Protein AF-A0A2P2M0A6-F1 (afdb_monomer_lite)

Sequence (157 aa):
MSNGSDSFNVTDLSGALNDEARAGLVNSLKNKLQNLTEEHADVLENLSSVVRKRVEVLREIQSQHDEVEAKFFEERAALQAKYQKLYQPLYNKRYEIVNGVIDVDAAKNDAEMELEGGKADEEKGVPDFWLTALKNNEVLAEEVDYSKCDILFYHMT

Secondary structure (DSSP, 8-state):
---------TTGGGTTS-HHHHHHHHHHHHHHHHHHHHHHHHHHHTS-HHHHHHHHHHHHHHHHHHHHHHHHHHHHHHHHHHHHHHHHHHHHHHHHHHTTSS-GGG-TTS--------------S-TTHHHHHHHTSTTTTTT--HHHHHHHHHHH-

InterPro domains:
  IPR002164 Nucleosome assembly protein [PF00956] (53-151)
  IPR002164 Nucleosome assembly protein [PTHR11875] (32-150)
  IPR037231 NAP-like superfamily [SSF143113] (29-152)

Foldseek 3Di:
DDPPPPVVPLVVVVVVDDPVVNVVVVVVVVVVVVVVVVVVVVVLVPDDPVVNVVVVVVVVVVVVVVVVVVVVVVVVVVVVVVVLVVCVVVLVVLVCQQQQVDDVVVVPPPDDDDDDDDDDDPPRHRPCPQVVVQCPDPVRVVPDDPVCSVVVSVVSD

Radius of gyration: 26.77 Å; chains: 1; bounding box: 56×48×69 Å

Structure (mmCIF, N/CA/C/O backbone):
data_AF-A0A2P2M0A6-F1
#
_entry.id   AF-A0A2P2M0A6-F1
#
loop_
_atom_site.group_PDB
_atom_site.id
_atom_site.type_symbol
_atom_site.label_atom_id
_atom_site.label_alt_id
_atom_site.label_comp_id
_atom_site.label_asym_id
_atom_site.label_entity_id
_atom_site.label_seq_id
_atom_site.pdbx_PDB_ins_code
_atom_site.Cartn_x
_atom_site.Cartn_y
_atom_site.Cartn_z
_atom_site.occupancy
_atom_site.B_iso_or_equiv
_atom_site.auth_seq_id
_atom_site.auth_comp_id
_atom_site.auth_asym_id
_atom_site.auth_atom_id
_atom_site.pdbx_PDB_model_num
ATOM 1 N N . MET A 1 1 ? 5.201 5.954 7.697 1.00 33.78 1 MET A N 1
ATOM 2 C CA . MET A 1 1 ? 4.401 5.065 8.563 1.00 33.78 1 MET A CA 1
ATOM 3 C C . MET A 1 1 ? 4.008 3.868 7.719 1.00 33.78 1 MET A C 1
ATOM 5 O O . MET A 1 1 ? 3.166 4.009 6.842 1.00 33.78 1 MET A O 1
ATOM 9 N N . SER A 1 2 ? 4.731 2.759 7.878 1.00 38.97 2 SER A N 1
ATOM 10 C CA . SER A 1 2 ? 4.485 1.511 7.154 1.00 38.97 2 SER A CA 1
ATOM 11 C C . SER A 1 2 ? 3.187 0.885 7.644 1.00 38.97 2 SER A C 1
ATOM 13 O O . SER A 1 2 ? 3.134 0.439 8.782 1.00 38.97 2 SER A O 1
ATOM 15 N N . ASN A 1 3 ? 2.173 0.822 6.785 1.00 40.28 3 ASN A N 1
ATOM 16 C CA . ASN A 1 3 ? 1.108 -0.166 6.922 1.00 40.28 3 ASN A CA 1
ATOM 17 C C . ASN A 1 3 ? 1.347 -1.224 5.850 1.00 40.28 3 ASN A C 1
ATOM 19 O O . ASN A 1 3 ? 0.779 -1.167 4.761 1.00 40.28 3 ASN A O 1
ATOM 23 N N . GLY A 1 4 ? 2.247 -2.157 6.162 1.00 39.81 4 GLY A N 1
ATOM 24 C CA . GLY A 1 4 ? 2.250 -3.461 5.522 1.00 39.81 4 GLY A CA 1
ATOM 25 C C . GLY A 1 4 ? 1.031 -4.202 6.044 1.00 39.81 4 GLY A C 1
ATOM 26 O O . GLY A 1 4 ? 1.004 -4.629 7.195 1.00 39.81 4 GLY A O 1
ATOM 27 N N . SER A 1 5 ? -0.008 -4.305 5.224 1.00 49.88 5 SER A N 1
ATOM 28 C CA . SER A 1 5 ? -1.037 -5.314 5.422 1.00 49.88 5 SER A CA 1
ATOM 29 C C . SER A 1 5 ? -0.429 -6.672 5.068 1.00 49.88 5 SER A C 1
ATOM 31 O O . SER A 1 5 ? -0.749 -7.250 4.029 1.00 49.88 5 SER A O 1
ATOM 33 N N . ASP A 1 6 ? 0.472 -7.160 5.918 1.00 42.66 6 ASP A N 1
ATOM 34 C CA . ASP A 1 6 ? 0.848 -8.565 5.932 1.00 42.66 6 ASP A CA 1
ATOM 35 C C . ASP A 1 6 ? -0.374 -9.315 6.453 1.00 42.66 6 ASP A C 1
ATOM 37 O O . ASP A 1 6 ? -0.599 -9.478 7.654 1.00 42.66 6 ASP A O 1
ATOM 41 N N . SER A 1 7 ? -1.239 -9.702 5.518 1.00 45.38 7 SER A N 1
ATOM 42 C CA . SER A 1 7 ? -2.262 -10.701 5.770 1.00 45.38 7 SER A CA 1
ATOM 43 C C . SER A 1 7 ? -1.527 -11.964 6.206 1.00 45.38 7 SER A C 1
ATOM 45 O O . SER A 1 7 ? -0.922 -12.655 5.388 1.00 45.38 7 SER A O 1
ATOM 47 N N . PHE A 1 8 ? -1.505 -12.219 7.514 1.00 47.94 8 PHE A N 1
ATOM 48 C CA . PHE A 1 8 ? -0.876 -13.397 8.098 1.00 47.94 8 PHE A CA 1
ATOM 49 C C . PHE A 1 8 ? -1.681 -14.630 7.673 1.00 47.94 8 PHE A C 1
ATOM 51 O O . PHE A 1 8 ? -2.609 -15.066 8.357 1.00 47.94 8 PHE A O 1
ATOM 58 N N . ASN A 1 9 ? -1.379 -15.155 6.488 1.00 53.03 9 ASN A N 1
ATOM 59 C CA . ASN A 1 9 ? -2.081 -16.293 5.934 1.00 53.03 9 ASN A CA 1
ATOM 60 C C . ASN A 1 9 ? -1.496 -17.584 6.515 1.00 53.03 9 ASN A C 1
ATOM 62 O O . ASN A 1 9 ? -0.437 -18.064 6.112 1.00 53.03 9 ASN A O 1
ATOM 66 N N . VAL A 1 10 ? -2.212 -18.163 7.480 1.00 55.66 10 VAL A N 1
ATOM 67 C CA . VAL A 1 10 ? -1.832 -19.400 8.182 1.00 55.66 10 VAL A CA 1
ATOM 68 C C . VAL A 1 10 ? -1.641 -20.583 7.214 1.00 55.66 10 VAL A C 1
ATOM 70 O O . VAL A 1 10 ? -0.979 -21.561 7.566 1.00 55.66 10 VAL A O 1
ATOM 73 N N . THR A 1 11 ? -2.162 -20.508 5.981 1.00 58.06 11 THR A N 1
ATOM 74 C CA . THR A 1 11 ? -1.967 -21.560 4.975 1.00 58.06 11 THR A CA 1
ATOM 75 C C . THR A 1 11 ? -0.530 -21.657 4.460 1.00 58.06 11 THR A C 1
ATOM 77 O O . THR A 1 11 ? -0.122 -22.759 4.105 1.00 58.06 11 THR A O 1
ATOM 80 N N . ASP A 1 12 ? 0.274 -20.590 4.482 1.00 59.41 12 ASP A N 1
ATOM 81 C CA . ASP A 1 12 ? 1.680 -20.650 4.026 1.00 59.41 12 ASP A CA 1
ATOM 82 C C . ASP A 1 12 ? 2.595 -21.402 5.006 1.00 59.41 12 ASP A C 1
ATOM 84 O O . ASP A 1 12 ? 3.603 -21.990 4.618 1.00 59.41 12 ASP A O 1
ATOM 88 N N . LEU A 1 13 ? 2.196 -21.505 6.278 1.00 55.59 13 LEU A N 1
ATOM 89 C CA . LEU A 1 13 ? 2.878 -22.335 7.279 1.00 55.59 13 LEU A CA 1
ATOM 90 C C . LEU A 1 13 ? 2.596 -23.839 7.107 1.00 55.59 13 LEU A C 1
ATOM 92 O O . LEU A 1 13 ? 3.231 -24.668 7.766 1.00 55.59 13 LEU A O 1
ATOM 96 N N . SER A 1 14 ? 1.650 -24.210 6.234 1.00 58.59 14 SER A N 1
ATOM 97 C CA . SER A 1 14 ? 1.211 -25.600 6.067 1.00 58.59 14 SER A CA 1
ATOM 98 C C . SER A 1 14 ? 2.221 -26.491 5.330 1.00 58.59 14 SER A C 1
ATOM 100 O O . SER A 1 14 ? 2.223 -27.705 5.538 1.00 58.59 14 SER A O 1
ATOM 102 N N . GLY A 1 15 ? 3.104 -25.905 4.516 1.00 60.06 15 GLY A N 1
ATOM 103 C CA . GLY A 1 15 ? 4.161 -26.634 3.805 1.00 60.06 15 GLY A CA 1
ATOM 104 C C . GLY A 1 15 ? 5.487 -26.742 4.568 1.00 60.06 15 GLY A C 1
ATOM 105 O O . GLY A 1 15 ? 6.292 -27.614 4.259 1.00 60.06 15 GLY A O 1
ATOM 106 N N . ALA A 1 16 ? 5.719 -25.876 5.563 1.00 62.91 16 ALA A N 1
ATOM 107 C CA . ALA A 1 16 ? 7.029 -25.700 6.203 1.00 62.91 16 ALA A CA 1
ATOM 108 C C . ALA A 1 16 ? 7.159 -26.344 7.598 1.00 62.91 16 ALA A C 1
ATOM 110 O O . ALA A 1 16 ? 8.274 -26.540 8.081 1.00 62.91 16 ALA A O 1
ATOM 111 N N . LEU A 1 17 ? 6.043 -26.670 8.261 1.00 65.00 17 LEU A N 1
ATOM 112 C CA . LEU A 1 17 ? 6.019 -27.167 9.641 1.00 65.00 17 LEU A CA 1
ATOM 113 C C . LEU A 1 17 ? 5.354 -28.543 9.735 1.00 65.00 17 LEU A C 1
ATOM 115 O O . LEU A 1 17 ? 4.277 -28.747 9.168 1.00 65.00 17 LEU A O 1
ATOM 119 N N . ASN A 1 18 ? 5.965 -29.448 10.508 1.00 81.44 18 ASN A N 1
ATOM 120 C CA . ASN A 1 18 ? 5.352 -30.726 10.872 1.00 81.44 18 ASN A CA 1
ATOM 121 C C . ASN A 1 18 ? 4.125 -30.525 11.785 1.00 81.44 18 ASN A C 1
ATOM 123 O O . ASN A 1 18 ? 3.930 -29.454 12.370 1.00 81.44 18 ASN A O 1
ATOM 127 N N . ASP A 1 19 ? 3.287 -31.558 11.887 1.00 78.94 19 ASP A N 1
ATOM 128 C CA . ASP A 1 19 ? 1.984 -31.465 12.555 1.00 78.94 19 ASP A CA 1
ATOM 129 C C . ASP A 1 19 ? 2.106 -31.106 14.048 1.00 78.94 19 ASP A C 1
ATOM 131 O O . ASP A 1 19 ? 1.351 -30.264 14.539 1.00 78.94 19 ASP A O 1
ATOM 135 N N . GLU A 1 20 ? 3.119 -31.630 14.748 1.00 79.75 20 GLU A N 1
ATOM 136 C CA . GLU A 1 20 ? 3.434 -31.270 16.138 1.00 79.75 20 GLU A CA 1
ATOM 137 C C . GLU A 1 20 ? 3.820 -29.790 16.304 1.00 79.75 20 GLU A C 1
ATOM 139 O O . GLU A 1 20 ? 3.317 -29.110 17.203 1.00 79.75 20 GLU A O 1
ATOM 144 N N . ALA A 1 21 ? 4.692 -29.257 15.441 1.00 79.62 21 ALA A N 1
ATOM 145 C CA . ALA A 1 21 ? 5.118 -27.858 15.499 1.00 79.62 21 ALA A CA 1
ATOM 146 C C . ALA A 1 21 ? 3.964 -26.905 15.161 1.00 79.62 21 ALA A C 1
ATOM 148 O O . ALA A 1 21 ? 3.820 -25.849 15.784 1.00 79.62 21 ALA A O 1
ATOM 149 N N . ARG A 1 22 ? 3.094 -27.299 14.223 1.00 80.69 22 ARG A N 1
ATOM 150 C CA . ARG A 1 22 ? 1.872 -26.559 13.892 1.00 80.69 22 ARG A CA 1
ATOM 151 C C . ARG A 1 22 ? 0.898 -26.541 15.066 1.00 80.69 22 ARG A C 1
ATOM 153 O O . ARG A 1 22 ? 0.395 -25.474 15.414 1.00 80.69 22 ARG A O 1
ATOM 160 N N . ALA A 1 23 ? 0.670 -27.685 15.708 1.00 83.50 23 ALA A N 1
ATOM 161 C CA . ALA A 1 23 ? -0.175 -27.778 16.895 1.00 83.50 23 ALA A CA 1
ATOM 162 C C . ALA A 1 23 ? 0.381 -26.935 18.056 1.00 83.50 23 ALA A C 1
ATOM 164 O O . ALA A 1 23 ? -0.369 -26.207 18.706 1.00 83.50 23 ALA A O 1
ATOM 165 N N . GLY A 1 24 ? 1.700 -26.959 18.275 1.00 87.94 24 GLY A N 1
ATOM 166 C CA . GLY A 1 24 ? 2.379 -26.126 19.272 1.00 87.94 24 GLY A CA 1
ATOM 167 C C . GLY A 1 24 ? 2.210 -24.622 19.025 1.00 87.94 24 GLY A C 1
ATOM 168 O O . GLY A 1 24 ? 1.930 -23.869 19.964 1.00 87.94 24 GLY A O 1
ATOM 169 N N . LEU A 1 25 ? 2.310 -24.183 17.766 1.00 85.00 25 LEU A N 1
ATOM 170 C CA . LEU A 1 25 ? 2.103 -22.787 17.375 1.00 85.00 25 LEU A CA 1
ATOM 171 C C . LEU A 1 25 ? 0.641 -22.358 17.543 1.00 85.00 25 LEU A C 1
ATOM 173 O O . LEU A 1 25 ? 0.379 -21.325 18.154 1.00 85.00 25 LEU A O 1
ATOM 177 N N . VAL A 1 26 ? -0.312 -23.162 17.065 1.00 87.38 26 VAL A N 1
ATOM 178 C CA . VAL A 1 26 ? -1.750 -22.880 17.204 1.00 87.38 26 VAL A CA 1
ATOM 179 C C . VAL A 1 26 ? -2.157 -22.813 18.676 1.00 87.38 26 VAL A C 1
ATOM 181 O O . VAL A 1 26 ? -2.870 -21.893 19.068 1.00 87.38 26 VAL A O 1
ATOM 184 N N . ASN A 1 27 ? -1.660 -23.723 19.516 1.00 87.31 27 ASN A N 1
ATOM 185 C CA . ASN A 1 27 ? -1.929 -23.698 20.955 1.00 87.31 27 ASN A CA 1
ATOM 186 C C . ASN A 1 27 ? -1.308 -22.470 21.630 1.00 87.31 27 ASN A C 1
ATOM 188 O O . ASN A 1 27 ? -1.949 -21.831 22.461 1.00 87.31 27 ASN A O 1
ATOM 192 N N . SER A 1 28 ? -0.093 -22.089 21.233 1.00 88.75 28 SER A N 1
ATOM 193 C CA . SER A 1 28 ? 0.561 -20.874 21.730 1.00 88.75 28 SER A CA 1
ATOM 194 C C . SER A 1 28 ? -0.193 -19.603 21.319 1.00 88.75 28 SER A C 1
ATOM 196 O O . SER A 1 28 ? -0.342 -18.692 22.131 1.00 88.75 28 SER A O 1
ATOM 198 N N . LEU A 1 29 ? -0.710 -19.543 20.087 1.00 87.62 29 LEU A N 1
ATOM 199 C CA . LEU A 1 29 ? -1.554 -18.447 19.599 1.00 87.62 29 LEU A CA 1
ATOM 200 C C . LEU A 1 29 ? -2.892 -18.395 20.335 1.00 87.62 29 LEU A C 1
ATOM 202 O O . LEU A 1 29 ? -3.304 -17.323 20.767 1.00 87.62 29 LEU A O 1
ATOM 206 N N . LYS A 1 30 ? -3.538 -19.545 20.537 1.00 86.44 30 LYS A N 1
ATOM 207 C CA . LYS A 1 30 ? -4.784 -19.652 21.298 1.00 86.44 30 LYS A CA 1
ATOM 208 C C . LYS A 1 30 ? -4.614 -19.149 22.730 1.00 86.44 30 LYS A C 1
ATOM 210 O O . LYS A 1 30 ? -5.411 -18.328 23.167 1.00 86.44 30 LYS A O 1
ATOM 215 N N . ASN A 1 31 ? -3.558 -19.578 23.419 1.00 88.12 31 ASN A N 1
ATOM 216 C CA . ASN A 1 31 ? -3.277 -19.140 24.786 1.00 88.12 31 ASN A CA 1
ATOM 217 C C . ASN A 1 31 ? -2.995 -17.632 24.847 1.00 88.12 31 ASN A C 1
ATOM 219 O O . ASN A 1 31 ? -3.515 -16.944 25.718 1.00 88.12 31 ASN A O 1
ATOM 223 N N . LYS A 1 32 ? -2.222 -17.089 23.895 1.00 87.00 32 LYS A N 1
ATOM 224 C CA . LYS A 1 32 ? -1.976 -15.639 23.812 1.00 87.00 32 LYS A CA 1
ATOM 225 C C . LYS A 1 32 ? -3.257 -14.846 23.553 1.00 87.00 32 LYS A C 1
ATOM 227 O O . LYS A 1 32 ? -3.467 -13.822 24.191 1.00 87.00 32 LYS A O 1
ATOM 232 N N . LEU A 1 33 ? -4.107 -15.321 22.641 1.00 85.62 33 LEU A N 1
ATOM 233 C CA . LEU A 1 33 ? -5.402 -14.705 22.358 1.00 85.62 33 LEU A CA 1
ATOM 234 C C . LEU A 1 33 ? -6.308 -14.743 23.587 1.00 85.62 33 LEU A C 1
ATOM 236 O O . LEU A 1 33 ? -6.900 -13.723 23.917 1.00 85.62 33 LEU A O 1
ATOM 240 N N . GLN A 1 34 ? -6.385 -15.874 24.291 1.00 84.44 34 GLN A N 1
ATOM 241 C CA . GLN A 1 34 ? -7.164 -15.980 25.527 1.00 84.44 34 GLN A CA 1
ATOM 242 C C . GLN A 1 34 ? -6.683 -14.979 26.576 1.00 84.44 34 GLN A C 1
ATOM 244 O O . GLN A 1 34 ? -7.497 -14.188 27.039 1.00 84.44 34 GLN A O 1
ATOM 249 N N . ASN A 1 35 ? -5.376 -14.914 26.842 1.00 84.12 35 ASN A N 1
ATOM 250 C CA . ASN A 1 35 ? -4.820 -13.958 27.800 1.00 84.12 35 ASN A CA 1
ATOM 251 C C . ASN A 1 35 ? -5.152 -12.501 27.430 1.00 84.12 35 ASN A C 1
ATOM 253 O O . ASN A 1 35 ? -5.624 -11.750 28.273 1.00 84.12 35 ASN A O 1
ATOM 257 N N . LEU A 1 36 ? -4.977 -12.112 26.161 1.00 80.50 36 LEU A N 1
ATOM 258 C CA . LEU A 1 36 ? -5.331 -10.766 25.686 1.00 80.50 36 LEU A CA 1
ATOM 259 C C . LEU A 1 36 ? -6.826 -10.473 25.863 1.00 80.50 36 LEU A C 1
ATOM 261 O O . LEU A 1 36 ? -7.214 -9.387 26.285 1.00 80.50 36 LEU A O 1
ATOM 265 N N . TH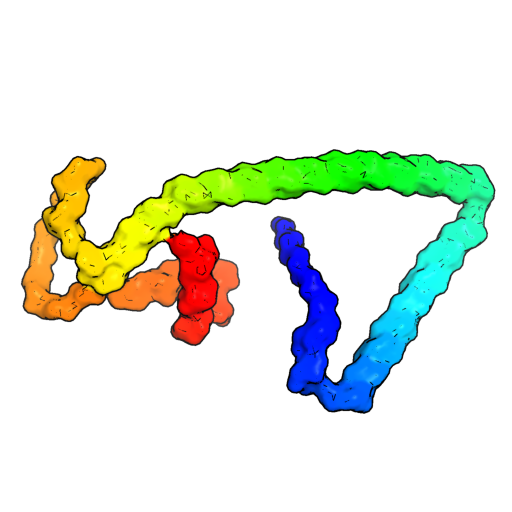R A 1 37 ? -7.682 -11.444 25.544 1.00 77.94 37 THR A N 1
ATOM 266 C CA . THR A 1 37 ? -9.137 -11.270 25.651 1.00 77.94 37 THR A CA 1
ATOM 267 C C . THR A 1 37 ? -9.569 -11.134 27.113 1.00 77.94 37 THR A C 1
ATOM 269 O O . THR A 1 37 ? -10.429 -10.310 27.421 1.00 77.94 37 THR A O 1
ATOM 272 N N . GLU A 1 38 ? -8.950 -11.902 28.012 1.00 76.75 38 GLU A N 1
ATOM 273 C CA . GLU A 1 38 ? -9.174 -11.849 29.459 1.00 76.75 38 GLU A CA 1
ATOM 274 C C . GLU A 1 38 ? -8.703 -10.512 30.057 1.00 76.75 38 GLU A C 1
ATOM 276 O O . GLU A 1 38 ? -9.469 -9.870 30.776 1.00 76.75 38 GLU A O 1
ATOM 281 N N . GLU A 1 39 ? -7.513 -10.026 29.686 1.00 74.00 39 GLU A N 1
ATOM 282 C CA . GLU A 1 39 ? -6.996 -8.715 30.113 1.00 74.00 39 GLU A CA 1
ATOM 283 C C . GLU A 1 39 ? -7.912 -7.557 29.675 1.00 74.00 39 GLU A C 1
ATOM 285 O O . GLU A 1 39 ? -8.203 -6.644 30.451 1.00 74.00 39 GLU A O 1
ATOM 290 N N . HIS A 1 40 ? -8.418 -7.587 28.439 1.00 70.44 40 HIS A N 1
ATOM 291 C CA . HIS A 1 40 ? -9.321 -6.548 27.935 1.00 70.44 40 HIS A CA 1
ATOM 292 C C . HIS A 1 40 ? -10.728 -6.610 28.550 1.00 70.44 40 HIS A C 1
ATOM 294 O O . HIS A 1 40 ? -11.367 -5.564 28.718 1.00 70.44 40 HIS A O 1
ATOM 300 N N . ALA A 1 41 ? -11.221 -7.805 28.883 1.00 70.44 41 ALA A N 1
ATOM 301 C CA . ALA A 1 41 ? -12.500 -7.977 29.565 1.00 70.44 41 ALA A CA 1
ATOM 302 C C . ALA A 1 41 ? -12.445 -7.416 30.994 1.00 70.44 41 ALA A C 1
ATOM 304 O O . ALA A 1 41 ? -13.334 -6.652 31.374 1.00 70.44 41 ALA A O 1
ATOM 305 N N . ASP A 1 42 ? -11.367 -7.693 31.732 1.00 70.31 42 ASP A N 1
ATOM 306 C CA . ASP A 1 42 ? -11.161 -7.215 33.105 1.00 70.31 42 ASP A CA 1
ATOM 307 C C . ASP A 1 42 ? -11.171 -5.675 33.184 1.00 70.31 42 ASP A C 1
ATOM 309 O O . ASP A 1 42 ? -11.831 -5.070 34.033 1.00 70.31 42 ASP A O 1
ATOM 313 N N . VAL A 1 43 ? -10.552 -4.994 32.214 1.00 75.25 43 VAL A N 1
ATOM 314 C CA . VAL A 1 43 ? -10.568 -3.522 32.156 1.00 75.25 43 VAL A CA 1
ATOM 315 C C . VAL A 1 43 ? -11.980 -2.964 31.965 1.00 75.25 43 VAL A C 1
ATOM 317 O O . VAL A 1 43 ? -12.311 -1.957 32.584 1.00 75.25 43 VAL A O 1
ATOM 320 N N . LEU A 1 44 ? -12.829 -3.586 31.140 1.00 75.12 44 LEU A N 1
ATOM 321 C CA . LEU A 1 44 ? -14.203 -3.117 30.903 1.00 75.12 44 LEU A CA 1
ATOM 322 C C . LEU A 1 44 ? -15.157 -3.484 32.044 1.00 75.12 44 LEU A C 1
ATOM 324 O O . LEU A 1 44 ? -16.106 -2.738 32.318 1.00 75.12 44 LEU A O 1
ATOM 328 N N . GLU A 1 45 ? -14.921 -4.619 32.702 1.00 77.31 45 GLU A N 1
ATOM 329 C CA . GLU A 1 45 ? -15.705 -5.095 33.840 1.00 77.31 45 GLU A CA 1
ATOM 330 C C . GLU A 1 45 ? -15.511 -4.256 35.099 1.00 77.31 45 GLU A C 1
ATOM 332 O O . GLU A 1 45 ? -16.491 -3.984 35.795 1.00 77.31 45 GLU A O 1
ATOM 337 N N . ASN A 1 46 ? -14.314 -3.707 35.292 1.00 83.81 46 ASN A N 1
ATOM 338 C CA . ASN A 1 46 ? -13.996 -2.817 36.407 1.00 83.81 46 ASN A CA 1
ATOM 339 C C . ASN A 1 46 ? -14.518 -1.371 36.242 1.00 83.81 46 ASN A C 1
ATOM 341 O O . ASN A 1 46 ? -14.406 -0.555 37.161 1.00 83.81 46 ASN A O 1
ATOM 345 N N . LEU A 1 47 ? -15.118 -1.020 35.096 1.00 86.81 47 LEU A N 1
ATOM 346 C CA . LEU A 1 47 ? -15.689 0.312 34.867 1.00 86.81 47 LEU A CA 1
ATOM 347 C C . LEU A 1 47 ? -17.106 0.439 35.432 1.00 86.81 47 LEU A C 1
ATOM 349 O O . LEU A 1 47 ? -17.957 -0.438 35.274 1.00 86.81 47 LEU A O 1
ATOM 353 N N . SER A 1 48 ? -17.412 1.613 35.993 1.00 90.62 48 SER A N 1
ATOM 354 C CA . SER A 1 48 ? -18.780 1.941 36.401 1.00 90.62 48 SER A CA 1
ATOM 355 C C . SER A 1 48 ? -19.736 1.961 35.202 1.00 90.62 48 SER A C 1
ATOM 357 O O . SER A 1 48 ? -19.353 2.259 34.066 1.00 90.62 48 SER A O 1
ATOM 359 N N . SER A 1 49 ? -21.021 1.698 35.452 1.00 89.31 49 SER A N 1
ATOM 360 C CA . SER A 1 49 ? -22.053 1.628 34.406 1.00 89.31 49 SER A CA 1
ATOM 361 C C . SER A 1 49 ? -22.145 2.899 33.550 1.00 89.31 49 SER A C 1
ATOM 363 O O . SER A 1 49 ? -22.396 2.826 32.346 1.00 89.31 49 SER A O 1
ATOM 365 N N . VAL A 1 50 ? -21.903 4.067 34.152 1.00 93.75 50 VAL A N 1
ATOM 366 C CA . VAL A 1 50 ? -21.888 5.361 33.457 1.00 93.75 50 VAL A CA 1
ATOM 367 C C . VAL A 1 50 ? -20.698 5.458 32.505 1.00 93.75 50 VAL A C 1
ATOM 369 O O . VAL A 1 50 ? -20.855 5.932 31.382 1.00 93.75 50 VAL A O 1
ATOM 372 N N . VAL A 1 51 ? -19.518 4.993 32.922 1.00 93.94 51 VAL A N 1
ATOM 373 C CA . VAL A 1 51 ? -18.314 5.008 32.081 1.00 93.94 51 VAL A CA 1
ATOM 374 C C . VAL A 1 51 ? -18.440 3.991 30.947 1.00 93.94 51 VAL A C 1
ATOM 376 O O . VAL A 1 51 ? -18.145 4.334 29.806 1.00 93.94 51 VAL A O 1
ATOM 379 N N . ARG A 1 52 ? -18.987 2.798 31.207 1.00 90.81 52 ARG A N 1
ATOM 380 C CA . ARG A 1 52 ? -19.235 1.786 30.167 1.00 90.81 52 ARG A CA 1
ATOM 381 C C . ARG A 1 52 ? -20.135 2.308 29.044 1.00 90.81 52 ARG A C 1
ATOM 383 O O . ARG A 1 52 ? -19.820 2.122 27.876 1.00 90.81 52 ARG A O 1
ATOM 390 N N . LYS A 1 53 ? -21.209 3.033 29.382 1.00 93.12 53 LYS A N 1
ATOM 391 C CA . LYS A 1 53 ? -22.079 3.677 28.381 1.00 93.12 53 LYS A CA 1
ATOM 392 C C . LYS A 1 53 ? -21.335 4.701 27.519 1.00 93.12 53 LYS A C 1
ATOM 394 O O . LYS A 1 53 ? -21.624 4.810 26.337 1.00 93.12 53 LYS A O 1
ATOM 399 N N . ARG A 1 54 ? -20.377 5.443 28.089 1.00 96.00 54 ARG A N 1
ATOM 400 C CA . ARG A 1 54 ? -19.539 6.379 27.317 1.00 96.00 54 ARG A CA 1
ATOM 401 C C . ARG A 1 54 ? -18.605 5.636 26.366 1.00 96.00 54 ARG A C 1
ATOM 403 O O . ARG A 1 54 ? -18.479 6.053 25.224 1.00 96.00 54 ARG A O 1
ATOM 410 N N . VAL A 1 55 ? -17.992 4.541 26.819 1.00 94.00 55 VAL A N 1
ATOM 411 C CA . VAL A 1 55 ? -17.140 3.687 25.974 1.00 94.00 55 VAL A CA 1
ATOM 412 C C . VAL A 1 55 ? -17.930 3.116 24.798 1.00 94.00 55 VAL A C 1
ATOM 414 O O . VAL A 1 55 ? -17.413 3.098 23.690 1.00 94.00 55 VAL A O 1
ATOM 417 N N . GLU A 1 56 ? -19.188 2.725 25.006 1.00 93.06 56 GLU A N 1
ATOM 418 C CA . GLU A 1 56 ? -20.041 2.238 23.917 1.00 93.06 56 GLU A CA 1
ATOM 419 C C . GLU A 1 56 ? -20.280 3.310 22.845 1.00 93.06 56 GLU A C 1
ATOM 421 O O . GLU A 1 56 ? -20.118 3.054 21.658 1.00 93.06 56 GLU A O 1
ATOM 426 N N . VAL A 1 57 ? -20.564 4.550 23.257 1.00 97.25 57 VAL A N 1
ATOM 427 C CA . VAL A 1 57 ? -20.695 5.673 22.313 1.00 97.25 57 VAL A CA 1
ATOM 428 C C . VAL A 1 57 ? -19.371 5.958 21.591 1.00 97.25 57 VAL A C 1
ATOM 430 O O . VAL A 1 57 ? -19.375 6.259 20.403 1.00 97.25 57 VAL A O 1
ATOM 433 N N . LEU A 1 58 ? -18.228 5.849 22.277 1.00 96.81 58 LEU A N 1
ATOM 434 C CA . LEU A 1 58 ? -16.913 6.019 21.645 1.00 96.81 58 LEU A CA 1
ATOM 435 C C . LEU A 1 58 ? -16.610 4.915 20.626 1.00 96.81 58 LEU A C 1
ATOM 437 O O . LEU A 1 58 ? -16.007 5.201 19.597 1.00 96.81 58 LEU A O 1
ATOM 441 N N . ARG A 1 59 ? -17.042 3.676 20.883 1.00 94.62 59 ARG A N 1
ATOM 442 C CA . ARG A 1 59 ? -16.922 2.564 19.928 1.00 94.62 59 ARG A CA 1
ATOM 443 C C . ARG A 1 59 ? -17.747 2.807 18.675 1.00 94.62 59 ARG A C 1
ATOM 445 O O . ARG A 1 59 ? -17.248 2.575 17.583 1.00 94.62 59 ARG A O 1
ATOM 452 N N . GLU A 1 60 ? -18.960 3.326 18.830 1.00 97.12 60 GLU A N 1
ATOM 453 C CA . GLU A 1 60 ? -19.797 3.718 17.695 1.00 97.12 60 GLU A CA 1
ATOM 454 C C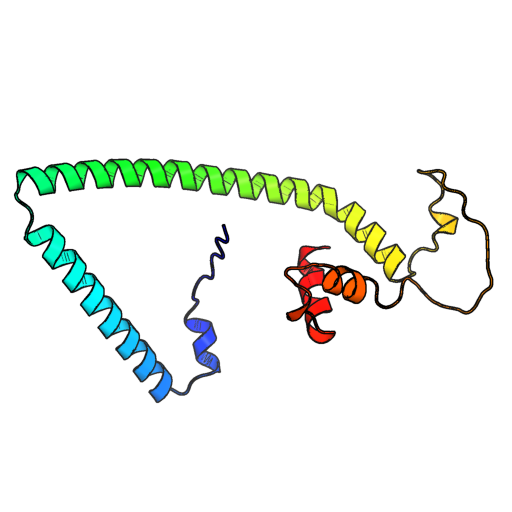 . GLU A 1 60 ? -19.124 4.817 16.855 1.00 97.12 60 GLU A C 1
ATOM 456 O O . GLU A 1 60 ? -19.043 4.711 15.635 1.00 97.12 60 GLU A O 1
ATOM 461 N N . ILE A 1 61 ? -18.551 5.840 17.502 1.00 97.50 61 ILE A N 1
ATOM 462 C CA . ILE A 1 61 ? -17.787 6.887 16.803 1.00 97.50 61 ILE A CA 1
ATOM 463 C C . ILE A 1 61 ? -16.572 6.293 16.073 1.00 97.50 61 ILE A C 1
ATOM 465 O O . ILE A 1 61 ? -16.291 6.689 14.943 1.00 97.50 61 ILE A O 1
ATOM 469 N N . GLN A 1 62 ? -15.864 5.342 16.688 1.00 96.25 62 GLN A N 1
ATOM 470 C CA . GLN A 1 62 ? -14.742 4.663 16.039 1.00 96.25 62 GLN A CA 1
ATOM 471 C C . GLN A 1 62 ? -15.207 3.860 14.819 1.00 96.25 62 GLN A C 1
ATOM 473 O O . GLN A 1 62 ? -14.583 3.956 13.771 1.00 96.25 62 GLN A O 1
ATOM 478 N N . SER A 1 63 ? -16.343 3.162 14.907 1.00 96.62 63 SER A N 1
ATOM 479 C CA . SER A 1 63 ? -16.928 2.451 13.763 1.00 96.62 63 SER A CA 1
ATOM 480 C C . SER A 1 63 ? -17.209 3.400 12.595 1.00 96.62 63 SER A C 1
ATOM 482 O O . SER A 1 63 ? -16.855 3.113 11.455 1.00 96.62 63 SER A O 1
ATOM 484 N N . GLN A 1 64 ? -17.786 4.573 12.872 1.00 97.81 64 GLN A N 1
ATOM 485 C CA . GLN A 1 64 ? -18.042 5.593 11.849 1.00 97.81 64 GLN A CA 1
ATOM 486 C C . GLN A 1 64 ? -16.748 6.150 11.239 1.00 97.81 64 GLN A C 1
ATOM 488 O O . GLN A 1 64 ? -16.701 6.436 10.043 1.00 97.81 64 GLN A O 1
ATOM 493 N N . HIS A 1 65 ? -15.692 6.306 12.041 1.00 97.88 65 HIS A N 1
ATOM 494 C CA . HIS A 1 65 ? -14.372 6.684 11.541 1.00 97.88 65 HIS A CA 1
ATOM 495 C C . HIS A 1 65 ? -13.813 5.615 10.592 1.00 97.88 65 HI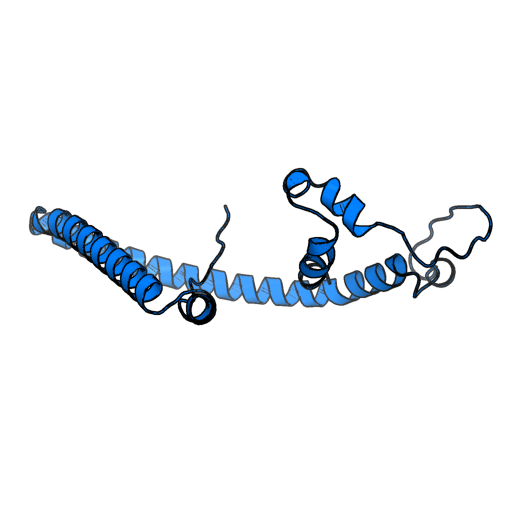S A C 1
ATOM 497 O O . HIS A 1 65 ? -13.376 5.944 9.489 1.00 97.88 65 HIS A O 1
ATOM 503 N N . ASP A 1 66 ? -13.874 4.346 10.991 1.00 94.94 66 ASP A N 1
ATOM 504 C CA . ASP A 1 66 ? -13.349 3.221 10.215 1.00 94.94 66 ASP A CA 1
ATOM 505 C C . ASP A 1 66 ? -14.079 3.083 8.865 1.00 94.94 66 ASP A C 1
ATOM 507 O O . ASP A 1 66 ? -13.456 2.807 7.840 1.00 94.94 66 ASP A O 1
ATOM 511 N N . GLU A 1 67 ? -15.386 3.367 8.816 1.00 97.81 67 GLU A N 1
ATOM 512 C CA . GLU A 1 67 ? -16.151 3.428 7.562 1.00 97.81 67 GLU A CA 1
ATOM 513 C C . GLU A 1 67 ? -15.645 4.514 6.599 1.00 97.81 67 GLU A C 1
ATOM 515 O O . GLU A 1 67 ? -15.615 4.314 5.380 1.00 97.81 67 GLU A O 1
ATOM 520 N N . VAL A 1 68 ? -15.261 5.682 7.121 1.00 97.50 68 VAL A N 1
ATOM 521 C CA . VAL A 1 68 ? -14.686 6.766 6.310 1.00 97.50 68 VAL A CA 1
ATOM 522 C C . VAL A 1 68 ? -13.280 6.396 5.849 1.00 97.50 68 VAL A C 1
ATOM 524 O O . VAL A 1 68 ? -12.933 6.615 4.687 1.00 97.50 68 VAL A O 1
ATOM 527 N N . GLU A 1 69 ? -12.482 5.800 6.729 1.00 94.94 69 GLU A N 1
ATOM 528 C CA . GLU A 1 69 ? -11.132 5.352 6.406 1.00 94.94 69 GLU A CA 1
ATOM 529 C C . GLU A 1 69 ? -11.135 4.257 5.325 1.00 94.94 69 GLU A C 1
ATOM 531 O O . GLU A 1 69 ? -10.328 4.303 4.393 1.00 94.94 69 GLU A O 1
ATOM 536 N N . ALA A 1 70 ? -12.094 3.329 5.367 1.00 95.12 70 ALA A N 1
ATOM 537 C CA . ALA A 1 70 ? -12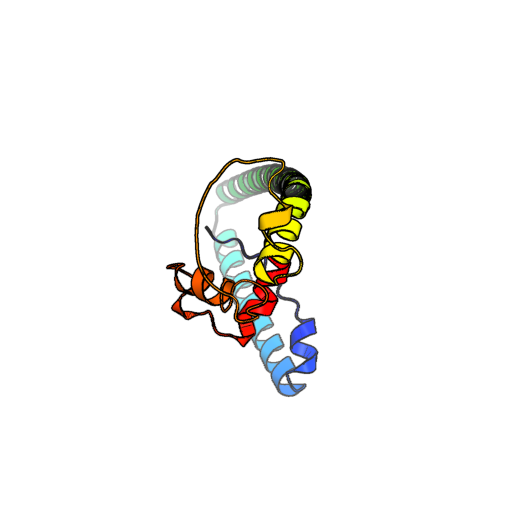.268 2.316 4.330 1.00 95.12 70 ALA A CA 1
ATOM 538 C C . ALA A 1 70 ? -12.491 2.944 2.942 1.00 95.12 70 ALA A C 1
ATOM 540 O O . ALA A 1 70 ? -11.831 2.555 1.974 1.00 95.12 70 ALA A O 1
ATOM 541 N N . LYS A 1 71 ? -13.351 3.969 2.850 1.00 96.88 71 LYS A N 1
ATOM 542 C CA . LYS A 1 71 ? -13.576 4.718 1.598 1.00 96.88 71 LYS A CA 1
ATOM 543 C C . LYS A 1 71 ? -12.317 5.444 1.137 1.00 96.88 71 LYS A C 1
ATOM 545 O O . LYS A 1 71 ? -11.985 5.408 -0.044 1.00 96.88 71 LYS A O 1
ATOM 550 N N . PHE A 1 72 ? -11.581 6.059 2.063 1.00 94.12 72 PHE A N 1
ATOM 551 C CA . PHE A 1 72 ? -10.306 6.701 1.744 1.00 94.12 72 PHE A CA 1
ATOM 552 C C . PHE A 1 72 ? -9.306 5.707 1.138 1.00 94.12 72 PHE A C 1
ATOM 554 O O . PHE A 1 72 ? -8.652 6.016 0.140 1.00 94.12 72 PHE A O 1
ATOM 561 N N . PHE A 1 73 ? -9.190 4.502 1.702 1.00 86.38 73 PHE A N 1
ATOM 562 C CA . PHE A 1 73 ? -8.297 3.483 1.157 1.00 86.38 73 PHE A CA 1
ATOM 563 C C . PHE A 1 73 ? -8.744 2.965 -0.208 1.00 86.38 73 PHE A C 1
ATOM 565 O O . PHE A 1 73 ? -7.886 2.769 -1.071 1.00 86.38 73 PHE A O 1
ATOM 572 N N . GLU A 1 74 ? -10.046 2.799 -0.430 1.00 94.38 74 GLU A N 1
ATOM 573 C CA . GLU A 1 74 ? -10.598 2.431 -1.736 1.00 94.38 74 GLU A CA 1
ATOM 574 C C . GLU A 1 74 ? -10.265 3.488 -2.802 1.00 94.38 74 GLU A C 1
ATOM 576 O O . GLU A 1 74 ? -9.697 3.166 -3.850 1.00 94.38 74 GLU A O 1
ATOM 581 N N . GLU A 1 75 ? -10.525 4.765 -2.512 1.00 96.38 75 GLU A N 1
ATOM 582 C CA . GLU A 1 75 ? -10.222 5.871 -3.424 1.00 96.38 75 GLU A CA 1
ATOM 583 C C . GLU A 1 75 ? -8.718 5.998 -3.690 1.00 96.38 75 GLU A C 1
ATOM 585 O O . GLU A 1 75 ? -8.293 6.167 -4.838 1.00 96.38 75 GLU A O 1
ATOM 590 N N . ARG A 1 76 ? -7.887 5.855 -2.651 1.00 91.75 76 ARG A N 1
ATOM 591 C CA . ARG A 1 76 ? -6.427 5.865 -2.785 1.00 91.75 76 ARG A CA 1
ATOM 592 C C . ARG A 1 76 ? -5.937 4.712 -3.656 1.00 91.75 76 ARG A C 1
ATOM 594 O O . ARG A 1 76 ? -5.070 4.931 -4.501 1.00 91.75 76 ARG A O 1
ATOM 601 N N . ALA A 1 77 ? -6.482 3.508 -3.483 1.00 89.06 77 ALA A N 1
ATOM 602 C CA . ALA A 1 77 ? -6.125 2.343 -4.290 1.00 89.06 77 ALA A CA 1
ATOM 603 C C . ALA A 1 77 ? -6.518 2.540 -5.762 1.00 89.06 77 ALA A C 1
ATOM 605 O O . ALA A 1 77 ? -5.709 2.288 -6.657 1.00 89.06 77 ALA A O 1
ATOM 606 N N . ALA A 1 78 ? -7.717 3.066 -6.026 1.00 95.38 78 ALA A N 1
ATOM 607 C CA . ALA A 1 78 ? -8.159 3.400 -7.377 1.00 95.38 78 ALA A CA 1
ATOM 608 C C . ALA A 1 78 ? -7.261 4.471 -8.024 1.00 95.38 78 ALA A C 1
ATOM 610 O O . ALA A 1 78 ? -6.887 4.356 -9.197 1.00 95.38 78 ALA A O 1
ATOM 611 N N . LEU A 1 79 ? -6.865 5.488 -7.254 1.00 91.81 79 LEU A N 1
ATOM 612 C CA . LEU A 1 79 ? -5.957 6.537 -7.707 1.00 91.81 79 LEU A CA 1
ATOM 613 C C . LEU A 1 79 ? -4.563 5.979 -8.021 1.00 91.81 79 LEU A C 1
ATOM 615 O O . LEU A 1 79 ? -4.023 6.249 -9.094 1.00 91.81 79 LEU A O 1
ATOM 619 N N . GLN A 1 80 ? -4.006 5.156 -7.132 1.00 87.12 80 GLN A N 1
ATOM 620 C CA . GLN A 1 80 ? -2.723 4.492 -7.344 1.00 87.12 80 GLN A CA 1
ATOM 621 C C . GLN A 1 80 ? -2.768 3.605 -8.592 1.00 87.12 80 GLN A C 1
ATOM 623 O O . GLN A 1 80 ? -1.888 3.709 -9.440 1.00 87.12 80 GLN A O 1
ATOM 628 N N . ALA A 1 81 ? -3.825 2.809 -8.772 1.00 91.38 81 ALA A N 1
ATOM 629 C CA . ALA A 1 81 ? -3.998 1.969 -9.955 1.00 91.38 81 ALA A CA 1
ATOM 630 C C . ALA A 1 81 ? -4.096 2.791 -11.253 1.00 91.38 81 ALA A C 1
ATOM 632 O O . ALA A 1 81 ? -3.563 2.387 -12.290 1.00 91.38 81 ALA A O 1
ATOM 633 N N . LYS A 1 82 ? -4.749 3.960 -11.214 1.00 95.44 82 LYS A N 1
ATOM 634 C CA . LYS A 1 82 ? -4.809 4.885 -12.353 1.00 95.44 82 LYS A CA 1
ATOM 635 C C . LYS A 1 82 ? -3.415 5.380 -12.736 1.00 95.44 82 LYS A C 1
ATOM 637 O O . LYS A 1 82 ? -3.054 5.299 -13.907 1.00 95.44 82 LYS A O 1
ATOM 642 N N . TYR A 1 83 ? -2.645 5.890 -11.777 1.00 91.69 83 TYR A N 1
ATOM 643 C CA . TYR A 1 83 ? -1.313 6.428 -12.061 1.00 91.69 83 TYR A CA 1
ATOM 644 C C . TYR A 1 83 ? -0.296 5.337 -12.391 1.00 91.69 83 TYR A C 1
ATOM 646 O O . TYR A 1 83 ? 0.521 5.551 -13.279 1.00 91.69 83 TYR A O 1
ATOM 654 N N . GLN A 1 84 ? -0.415 4.143 -11.804 1.00 87.69 84 GLN A N 1
ATOM 655 C CA . GLN A 1 84 ? 0.400 2.988 -12.183 1.00 87.69 84 GLN A CA 1
ATOM 656 C C . GLN A 1 84 ? 0.289 2.718 -13.687 1.00 87.69 84 GLN A C 1
ATOM 658 O O . GLN A 1 84 ? 1.302 2.634 -14.370 1.00 87.69 84 GLN A O 1
ATOM 663 N N . LYS A 1 85 ? -0.932 2.693 -14.241 1.00 93.19 85 LYS A N 1
ATOM 664 C CA . LYS A 1 85 ? -1.149 2.519 -15.691 1.00 93.19 85 LYS A CA 1
ATOM 665 C C . LYS A 1 85 ? -0.529 3.634 -16.537 1.00 93.19 85 LYS A C 1
ATOM 667 O O . LYS A 1 85 ? -0.136 3.375 -17.668 1.00 93.19 85 LYS A O 1
ATOM 672 N N . LEU A 1 86 ? -0.453 4.860 -16.017 1.00 90.94 86 LEU A N 1
ATOM 673 C CA . LEU A 1 86 ? 0.193 5.981 -16.709 1.00 90.94 86 LEU A CA 1
ATOM 674 C C . LEU A 1 86 ? 1.724 5.896 -16.649 1.00 90.94 86 LEU A C 1
ATOM 676 O O . LEU A 1 86 ? 2.387 6.366 -17.570 1.00 90.94 86 LEU A O 1
ATOM 680 N N . TYR A 1 87 ? 2.283 5.284 -15.603 1.00 87.75 87 TYR A N 1
ATOM 681 C CA . TYR A 1 87 ? 3.720 5.041 -15.488 1.00 87.75 87 TYR A CA 1
ATOM 682 C C . TYR A 1 87 ? 4.198 3.843 -16.314 1.00 87.75 87 TYR A C 1
ATOM 684 O O . TYR A 1 87 ? 5.322 3.878 -16.808 1.00 87.75 87 TYR A O 1
ATOM 692 N N . GLN A 1 88 ? 3.346 2.838 -16.540 1.00 88.31 88 GLN A N 1
ATOM 693 C CA . GLN A 1 88 ? 3.674 1.616 -17.293 1.00 88.31 88 GLN A CA 1
ATOM 694 C C . GLN A 1 88 ? 4.405 1.872 -18.631 1.00 88.31 88 GLN A C 1
ATOM 696 O O . GLN A 1 88 ? 5.474 1.300 -18.836 1.00 88.31 88 GLN A O 1
ATOM 701 N N . PRO A 1 89 ? 3.956 2.776 -19.530 1.00 90.25 89 PRO A N 1
ATOM 702 C CA . PRO A 1 89 ? 4.694 3.059 -20.765 1.00 90.25 89 PRO A CA 1
ATOM 703 C C . PRO A 1 89 ? 6.101 3.622 -20.528 1.00 90.25 89 PRO A C 1
ATOM 705 O O . PRO A 1 89 ? 7.016 3.335 -21.294 1.00 90.25 89 PRO A O 1
ATOM 708 N N . LEU A 1 90 ? 6.286 4.429 -19.480 1.00 87.62 90 LEU A N 1
ATOM 709 C CA . LEU A 1 90 ? 7.593 4.988 -19.123 1.00 87.62 90 LEU A CA 1
ATOM 710 C C . LEU A 1 90 ? 8.515 3.902 -18.568 1.00 87.62 90 LEU A C 1
ATOM 712 O O . LEU A 1 90 ? 9.703 3.879 -18.886 1.00 87.62 90 LEU A O 1
ATOM 716 N N . TYR A 1 91 ? 7.970 2.989 -17.764 1.00 86.88 91 TYR A N 1
ATOM 717 C CA . TYR A 1 91 ? 8.723 1.863 -17.228 1.00 86.88 91 TYR A CA 1
ATOM 718 C C . TYR A 1 91 ? 9.128 0.872 -18.316 1.00 86.88 91 TYR A C 1
ATOM 720 O O . TYR A 1 91 ? 10.285 0.459 -18.330 1.00 86.88 91 TYR A O 1
ATOM 728 N N . ASN A 1 92 ? 8.248 0.599 -19.281 1.00 85.88 92 ASN A N 1
ATOM 729 C CA . ASN A 1 92 ? 8.571 -0.213 -20.454 1.00 85.88 92 ASN A CA 1
ATOM 730 C C . ASN A 1 92 ? 9.691 0.419 -21.289 1.00 85.88 92 ASN A C 1
ATOM 732 O O . ASN A 1 92 ? 10.674 -0.251 -21.589 1.00 85.88 92 ASN A O 1
ATOM 736 N N . LYS A 1 93 ? 9.622 1.728 -21.569 1.00 85.50 93 LYS A N 1
ATOM 737 C CA . LYS A 1 93 ? 10.709 2.440 -22.267 1.00 85.50 93 LYS A CA 1
ATOM 738 C C . LYS A 1 93 ? 12.037 2.348 -21.512 1.00 85.50 93 LYS A C 1
ATOM 740 O O . LYS A 1 93 ? 13.077 2.079 -22.103 1.00 85.50 93 LYS A O 1
ATOM 745 N N . ARG A 1 94 ? 12.015 2.550 -20.189 1.00 88.12 94 ARG A N 1
ATOM 746 C CA . ARG A 1 94 ? 13.212 2.410 -19.345 1.00 88.12 94 ARG A CA 1
ATOM 747 C C . ARG A 1 94 ? 13.756 0.982 -19.388 1.00 88.12 94 ARG A C 1
ATOM 749 O O . ARG A 1 94 ? 14.966 0.812 -19.464 1.00 88.12 94 ARG A O 1
ATOM 756 N N . TYR A 1 95 ? 12.886 -0.024 -19.353 1.00 85.88 95 TYR A N 1
ATOM 757 C CA . TYR A 1 95 ? 13.271 -1.427 -19.468 1.00 85.88 95 TYR A CA 1
ATOM 758 C C . TYR A 1 95 ? 13.961 -1.721 -20.803 1.00 85.88 95 TYR A C 1
ATOM 760 O O . TYR A 1 95 ? 15.021 -2.344 -20.819 1.00 85.88 95 TYR A O 1
ATOM 768 N N . GLU A 1 96 ? 13.387 -1.249 -21.907 1.00 84.88 96 GLU A N 1
ATOM 769 C CA . GLU A 1 96 ? 13.938 -1.443 -23.248 1.00 84.88 96 GLU A CA 1
ATOM 770 C C . GLU A 1 96 ? 15.332 -0.814 -23.387 1.00 84.88 96 GLU A C 1
ATOM 772 O O . GLU A 1 96 ? 16.224 -1.445 -23.950 1.00 84.88 96 GLU A O 1
ATOM 777 N N . ILE A 1 97 ? 15.547 0.377 -22.817 1.00 85.25 97 ILE A N 1
ATOM 778 C CA . ILE A 1 97 ? 16.857 1.052 -22.800 1.00 85.25 97 ILE A CA 1
ATOM 779 C C . IL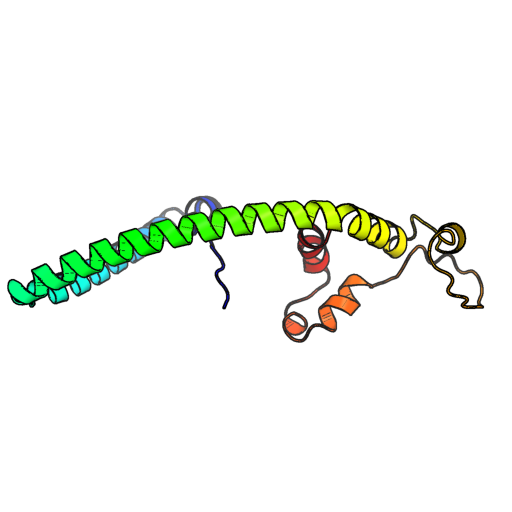E A 1 97 ? 17.856 0.294 -21.917 1.00 85.25 97 ILE A C 1
ATOM 781 O O . ILE A 1 97 ? 18.963 -0.012 -22.351 1.00 85.25 97 ILE A O 1
ATOM 785 N N . VAL A 1 98 ? 17.472 -0.044 -20.681 1.00 86.06 98 VAL A N 1
ATOM 786 C CA . VAL A 1 98 ? 18.371 -0.702 -19.714 1.00 86.06 98 VAL A CA 1
ATOM 787 C C . VAL A 1 98 ? 18.826 -2.076 -20.204 1.00 86.06 98 VAL A C 1
ATOM 789 O O . VAL A 1 98 ? 19.956 -2.460 -19.935 1.00 86.06 98 VAL A O 1
ATOM 792 N N . ASN A 1 99 ? 18.001 -2.803 -20.960 1.00 82.62 99 ASN A N 1
ATOM 793 C CA . ASN A 1 99 ? 18.383 -4.106 -21.520 1.00 82.62 99 ASN A CA 1
ATOM 794 C C . ASN A 1 99 ? 18.950 -4.026 -22.946 1.00 82.62 99 ASN A C 1
ATOM 796 O O . ASN A 1 99 ? 19.226 -5.063 -23.548 1.00 82.62 99 ASN A O 1
ATOM 800 N N . GLY A 1 100 ? 19.097 -2.823 -23.509 1.00 83.88 100 GLY A N 1
ATOM 801 C CA . GLY A 1 100 ? 19.641 -2.633 -24.856 1.00 83.88 100 GLY A CA 1
ATOM 802 C C . GLY A 1 100 ? 18.750 -3.189 -25.968 1.00 83.88 100 GLY A C 1
ATOM 803 O O . GLY A 1 100 ? 19.251 -3.582 -27.018 1.00 83.88 100 GLY A O 1
ATOM 804 N N . VAL A 1 101 ? 17.435 -3.264 -25.733 1.00 76.31 101 VAL A N 1
ATOM 805 C CA . VAL A 1 101 ? 16.431 -3.640 -26.745 1.00 76.31 101 VAL A CA 1
ATOM 806 C C . VAL A 1 101 ? 16.203 -2.483 -27.720 1.00 76.31 101 VAL A C 1
ATOM 808 O O . VAL A 1 101 ? 15.990 -2.715 -28.909 1.00 76.31 101 VAL A O 1
ATOM 811 N N . ILE A 1 102 ? 16.279 -1.242 -27.228 1.00 69.19 102 ILE A N 1
ATOM 812 C CA . ILE A 1 102 ? 16.271 -0.022 -28.042 1.00 69.19 102 ILE A CA 1
ATOM 813 C C . ILE A 1 102 ? 17.619 0.674 -27.892 1.00 69.19 102 ILE A C 1
ATOM 815 O O . ILE A 1 102 ? 18.039 0.982 -26.778 1.00 69.19 102 ILE A O 1
ATOM 819 N N . ASP A 1 103 ? 18.256 0.956 -29.026 1.00 61.31 103 ASP A N 1
ATOM 820 C CA . ASP A 1 103 ? 19.459 1.777 -29.081 1.00 61.31 103 ASP A CA 1
ATOM 821 C C . ASP A 1 103 ? 19.071 3.263 -29.023 1.00 61.31 103 ASP A C 1
ATOM 823 O O . ASP A 1 103 ? 18.171 3.717 -29.742 1.00 61.31 103 ASP A O 1
ATOM 827 N N . VAL A 1 104 ? 19.704 4.027 -28.131 1.00 59.47 104 VAL A N 1
ATOM 828 C CA . VAL A 1 104 ? 19.251 5.379 -27.736 1.00 59.47 104 VAL A CA 1
ATOM 829 C C . VAL A 1 104 ? 19.332 6.373 -28.905 1.00 59.47 104 VAL A C 1
ATOM 831 O O . VAL A 1 104 ? 18.593 7.360 -28.943 1.00 59.47 104 VAL A O 1
ATOM 834 N N . ASP A 1 105 ? 20.133 6.067 -29.928 1.00 54.22 105 ASP A N 1
ATOM 835 C CA . ASP A 1 105 ? 20.211 6.847 -31.165 1.00 54.22 105 ASP A CA 1
ATOM 836 C C . ASP A 1 105 ? 18.930 6.806 -32.023 1.00 54.22 105 ASP A C 1
ATOM 838 O O . ASP A 1 105 ? 18.679 7.747 -32.776 1.00 54.22 105 ASP A O 1
ATOM 842 N N . ALA A 1 106 ? 18.065 5.795 -31.869 1.00 46.75 106 ALA A N 1
ATOM 843 C CA . ALA A 1 106 ? 16.774 5.710 -32.567 1.00 46.75 106 ALA A CA 1
ATOM 844 C C . ALA A 1 106 ? 15.610 6.398 -31.815 1.00 46.75 106 ALA A C 1
ATOM 846 O O . ALA A 1 106 ? 14.527 6.568 -32.377 1.00 46.75 106 ALA A O 1
ATOM 847 N N . ALA A 1 107 ? 15.819 6.818 -30.560 1.00 47.50 107 ALA A N 1
ATOM 848 C CA . ALA A 1 107 ? 14.798 7.428 -29.698 1.00 47.50 107 ALA A CA 1
ATOM 849 C C . ALA A 1 107 ? 14.775 8.975 -29.738 1.00 47.50 107 ALA A C 1
ATOM 851 O O . ALA A 1 107 ? 13.988 9.600 -29.022 1.00 47.50 107 ALA A O 1
ATOM 852 N N . LYS A 1 108 ? 15.600 9.607 -30.589 1.00 47.09 108 LYS A N 1
ATOM 853 C CA . LYS A 1 108 ? 15.746 11.070 -30.758 1.00 47.09 108 LYS A CA 1
ATOM 854 C C . LYS A 1 108 ? 14.558 11.756 -31.461 1.00 47.09 108 LYS A C 1
ATOM 856 O O . LYS A 1 108 ? 14.764 12.588 -32.335 1.00 47.09 108 LYS A O 1
ATOM 861 N N . ASN A 1 109 ? 13.318 11.436 -31.091 1.00 44.56 109 ASN A N 1
ATOM 862 C CA . ASN A 1 109 ? 12.141 12.170 -31.576 1.00 44.56 109 ASN A CA 1
ATOM 863 C C . ASN A 1 109 ? 11.354 12.927 -30.499 1.00 44.56 109 ASN A C 1
ATOM 865 O O . ASN A 1 109 ? 10.375 13.551 -30.872 1.00 44.56 109 ASN A O 1
ATOM 869 N N . ASP A 1 110 ? 11.771 12.962 -29.224 1.00 44.34 110 ASP A N 1
ATOM 870 C CA . ASP A 1 110 ? 11.057 13.790 -28.223 1.00 44.34 110 ASP A CA 1
ATOM 871 C C . ASP A 1 110 ? 11.916 14.518 -27.166 1.00 44.34 110 ASP A C 1
ATOM 873 O O . ASP A 1 110 ? 11.362 15.211 -26.315 1.00 44.34 110 ASP A O 1
ATOM 877 N N . ALA A 1 111 ? 13.250 14.454 -27.201 1.00 43.38 111 ALA A N 1
ATOM 878 C CA . ALA A 1 111 ? 14.076 15.369 -26.404 1.00 43.38 111 ALA A CA 1
ATOM 879 C C . ALA A 1 111 ? 15.498 15.466 -26.964 1.00 43.38 111 ALA A C 1
ATOM 881 O O . ALA A 1 111 ? 16.245 14.488 -26.969 1.00 43.38 111 ALA A O 1
ATOM 882 N N . GLU A 1 112 ? 15.871 16.658 -27.419 1.00 43.25 112 GLU A N 1
ATOM 883 C CA . GLU A 1 112 ? 17.249 17.030 -27.730 1.00 43.25 112 GLU A CA 1
ATOM 884 C C . GLU A 1 112 ? 18.114 16.922 -26.464 1.00 43.25 112 GLU A C 1
ATOM 886 O O . GLU A 1 112 ? 18.011 17.739 -25.551 1.00 43.25 112 GLU A O 1
ATOM 891 N N . MET A 1 113 ? 18.998 15.926 -26.417 1.00 38.31 113 MET A N 1
ATOM 892 C CA . MET A 1 113 ? 20.261 16.020 -25.687 1.00 38.31 113 MET A CA 1
ATOM 893 C C . MET A 1 113 ? 21.364 15.431 -26.560 1.00 38.31 113 MET A C 1
ATOM 895 O O . MET A 1 113 ? 21.369 14.240 -26.874 1.00 38.31 113 MET A O 1
ATOM 899 N N . GLU A 1 114 ? 22.289 16.295 -26.970 1.00 40.53 114 GLU A N 1
ATOM 900 C CA . GLU A 1 114 ? 23.571 15.892 -27.528 1.00 40.53 114 GLU A CA 1
ATOM 901 C C . GLU A 1 114 ? 24.460 15.331 -26.423 1.00 40.53 114 GLU A C 1
ATOM 903 O O . GLU A 1 114 ? 24.727 16.029 -25.447 1.00 40.53 114 GLU A O 1
ATOM 908 N N . LEU A 1 115 ? 24.982 14.120 -26.616 1.00 38.28 115 LEU A N 1
ATOM 909 C CA . LEU A 1 115 ? 26.265 13.723 -26.048 1.00 38.28 115 LEU A CA 1
ATOM 910 C C . LEU A 1 115 ? 27.034 12.899 -27.084 1.00 38.28 115 LEU A C 1
ATOM 912 O O . LEU A 1 115 ? 26.588 11.841 -27.527 1.00 38.28 115 LEU A O 1
ATOM 916 N N . GLU A 1 116 ? 28.182 13.442 -27.488 1.00 38.72 116 GLU A N 1
ATOM 917 C CA . GLU A 1 116 ? 29.190 12.778 -28.306 1.00 38.72 116 GLU A CA 1
ATOM 918 C C . GLU A 1 116 ? 29.892 11.647 -27.539 1.00 38.72 116 GLU A C 1
ATOM 920 O O . GLU A 1 116 ? 30.334 11.832 -26.406 1.00 38.72 116 GLU A O 1
ATOM 925 N N . GLY A 1 117 ? 30.156 10.551 -28.256 1.00 34.22 117 GLY A N 1
ATOM 926 C CA . GLY A 1 117 ? 31.474 9.916 -28.232 1.00 34.22 117 GLY A CA 1
ATOM 927 C C . GLY A 1 117 ? 31.581 8.524 -27.604 1.00 34.22 117 GLY A C 1
ATOM 928 O O . GLY A 1 117 ? 31.574 8.382 -26.389 1.00 34.22 117 GLY A O 1
ATOM 929 N N . GLY A 1 118 ? 31.923 7.537 -28.446 1.00 32.91 118 GLY A N 1
ATOM 930 C CA . GLY A 1 118 ? 32.993 6.590 -28.102 1.00 32.91 118 GLY A CA 1
ATOM 931 C C . GLY A 1 118 ? 32.714 5.089 -28.232 1.00 32.91 118 GLY A C 1
ATOM 932 O O . GLY A 1 118 ? 32.360 4.453 -27.258 1.00 32.91 118 GLY A O 1
ATOM 933 N N . LYS A 1 119 ? 33.053 4.546 -29.412 1.00 36.59 119 LYS A N 1
ATOM 934 C CA . LYS A 1 119 ? 33.553 3.185 -29.724 1.00 36.59 119 LYS A CA 1
ATOM 935 C C . LYS A 1 119 ? 32.830 1.946 -29.158 1.00 36.59 119 LYS A C 1
ATOM 937 O O . LYS A 1 119 ? 32.933 1.610 -27.990 1.00 36.59 119 LYS A O 1
ATOM 942 N N . ALA A 1 120 ? 32.301 1.190 -30.121 1.00 47.72 120 ALA A N 1
ATOM 943 C CA . ALA A 1 120 ? 31.878 -0.202 -30.067 1.00 47.72 120 ALA A CA 1
ATOM 944 C C . ALA A 1 120 ? 32.866 -1.150 -29.355 1.00 47.72 120 ALA A C 1
ATOM 946 O O . ALA A 1 120 ? 33.929 -1.461 -29.893 1.00 47.72 120 ALA A O 1
ATOM 947 N N . ASP A 1 121 ? 32.441 -1.650 -28.201 1.00 47.47 121 ASP A N 1
ATOM 948 C CA . ASP A 1 121 ? 32.340 -3.085 -27.924 1.00 47.47 121 ASP A CA 1
ATOM 949 C C . ASP A 1 121 ? 30.852 -3.354 -27.618 1.00 47.47 121 ASP A C 1
ATOM 951 O O . ASP A 1 121 ? 30.164 -2.459 -27.132 1.00 47.47 121 ASP A O 1
ATOM 955 N N . GLU A 1 122 ? 30.316 -4.518 -27.991 1.00 58.31 122 GLU A N 1
ATOM 956 C CA . GLU A 1 122 ? 28.878 -4.855 -27.955 1.00 58.31 122 GLU A CA 1
ATOM 957 C C . GLU A 1 122 ? 28.296 -4.960 -26.523 1.00 58.31 122 GLU A C 1
ATOM 959 O O . GLU A 1 122 ? 27.819 -6.014 -26.100 1.00 58.31 122 GLU A O 1
ATOM 964 N N . GLU A 1 123 ? 28.297 -3.878 -25.749 1.00 60.56 123 GLU A N 1
ATOM 965 C CA . GLU A 1 123 ? 27.572 -3.806 -24.481 1.00 60.56 123 GLU A CA 1
ATOM 966 C C . GLU A 1 123 ? 26.098 -3.492 -24.763 1.00 60.56 123 GLU A C 1
ATOM 968 O O . GLU A 1 123 ? 25.694 -2.353 -24.990 1.00 60.56 123 GLU A O 1
ATOM 973 N N . LYS A 1 124 ? 25.265 -4.539 -24.799 1.00 74.19 124 LYS A N 1
ATOM 974 C CA . LYS A 1 124 ? 23.809 -4.386 -24.904 1.00 74.19 124 LYS A CA 1
ATOM 975 C C . LYS A 1 124 ? 23.250 -3.872 -23.576 1.00 74.19 124 LYS A C 1
ATOM 977 O O . LYS A 1 124 ? 23.178 -4.625 -22.608 1.00 74.19 124 LYS A O 1
ATOM 982 N N . GLY A 1 125 ? 22.795 -2.621 -23.559 1.00 82.44 125 GLY A N 1
ATOM 983 C CA . GLY A 1 125 ? 22.066 -2.032 -22.433 1.00 82.44 125 GLY A CA 1
ATOM 984 C C . GLY A 1 125 ? 22.958 -1.353 -21.397 1.00 82.44 125 GLY A C 1
ATOM 985 O O . GLY A 1 125 ? 24.045 -0.885 -21.712 1.00 82.44 125 GLY A O 1
ATOM 986 N N . VAL A 1 126 ? 22.473 -1.262 -20.156 1.00 87.06 126 VAL A N 1
ATOM 987 C CA . VAL A 1 126 ? 23.162 -0.625 -19.024 1.00 87.06 126 VAL A CA 1
ATOM 988 C C . VAL A 1 126 ? 23.437 -1.684 -17.947 1.00 87.06 126 VAL A C 1
ATOM 990 O O . VAL A 1 126 ? 22.529 -2.015 -17.174 1.00 87.06 126 VAL A O 1
ATOM 993 N N . PRO A 1 127 ? 24.667 -2.230 -17.878 1.00 86.69 127 PRO A N 1
ATOM 994 C CA . PRO A 1 127 ? 25.040 -3.233 -16.882 1.00 86.69 127 PRO A CA 1
ATOM 995 C C . PRO A 1 127 ? 24.810 -2.752 -15.444 1.00 86.69 127 PRO A C 1
ATOM 997 O O . PRO A 1 127 ? 24.995 -1.575 -15.135 1.00 86.69 127 PRO A O 1
ATOM 1000 N N . ASP A 1 128 ? 24.391 -3.664 -14.561 1.00 85.44 128 ASP A N 1
ATOM 1001 C CA . ASP A 1 128 ? 24.195 -3.434 -13.119 1.00 85.44 128 ASP A CA 1
ATOM 1002 C C . ASP A 1 128 ? 23.340 -2.206 -12.741 1.00 85.44 128 ASP A C 1
ATOM 1004 O O . ASP A 1 128 ? 23.395 -1.733 -11.601 1.00 85.44 128 ASP A O 1
ATOM 1008 N N . PHE A 1 129 ? 22.507 -1.697 -13.660 1.00 86.81 129 PHE A N 1
ATOM 1009 C CA . PHE A 1 129 ? 21.720 -0.477 -13.457 1.00 86.81 129 PHE A CA 1
ATOM 1010 C C . PHE A 1 129 ? 20.876 -0.535 -12.177 1.00 86.81 129 PHE A C 1
ATOM 1012 O O . PHE A 1 129 ? 20.969 0.340 -11.316 1.00 86.81 129 PHE A O 1
ATOM 1019 N N . TRP A 1 130 ? 20.078 -1.594 -12.022 1.00 85.62 130 TRP A N 1
ATOM 1020 C CA . TRP A 1 130 ? 19.180 -1.751 -10.877 1.00 85.62 130 TRP A CA 1
ATOM 1021 C C . TRP A 1 130 ? 19.920 -2.013 -9.574 1.00 85.62 130 TRP A C 1
ATOM 1023 O O . TRP A 1 130 ? 19.551 -1.451 -8.545 1.00 85.62 130 TRP A O 1
ATOM 1033 N N . LEU A 1 131 ? 20.988 -2.811 -9.618 1.00 83.00 131 LEU A N 1
ATOM 1034 C CA . LEU A 1 131 ? 21.827 -3.068 -8.453 1.00 83.00 131 LEU A CA 1
ATOM 1035 C C . LEU A 1 131 ? 22.457 -1.768 -7.946 1.00 83.00 131 LEU A C 1
ATOM 1037 O O . LEU A 1 131 ? 22.420 -1.486 -6.751 1.00 83.00 131 LEU A O 1
ATOM 1041 N N . THR A 1 132 ? 22.986 -0.958 -8.862 1.00 86.75 132 THR A N 1
ATOM 1042 C CA . THR A 1 132 ? 23.581 0.344 -8.556 1.00 86.75 132 THR A CA 1
ATOM 1043 C C . THR A 1 132 ? 22.529 1.307 -8.007 1.00 86.75 132 THR A C 1
ATOM 1045 O O . THR A 1 132 ? 22.746 1.933 -6.973 1.00 86.75 132 THR A O 1
ATOM 1048 N N . ALA A 1 133 ? 21.355 1.391 -8.642 1.00 86.88 133 ALA A N 1
ATOM 1049 C CA . ALA A 1 133 ? 20.269 2.261 -8.196 1.00 86.88 133 ALA A CA 1
ATOM 1050 C C . ALA A 1 133 ? 19.768 1.905 -6.785 1.00 86.88 133 ALA A C 1
ATOM 1052 O O . ALA A 1 133 ? 19.566 2.793 -5.959 1.00 86.88 133 ALA A O 1
ATOM 1053 N N . LEU A 1 134 ? 19.597 0.614 -6.498 1.00 84.50 134 LEU A N 1
ATOM 1054 C CA . LEU A 1 134 ? 19.095 0.132 -5.213 1.00 84.50 134 LEU A CA 1
ATOM 1055 C C . LEU A 1 134 ? 20.143 0.217 -4.095 1.00 84.50 134 LEU A C 1
ATOM 1057 O O . LEU A 1 134 ? 19.791 0.567 -2.972 1.00 84.50 134 LEU A O 1
ATOM 1061 N N . LYS A 1 135 ? 21.428 -0.019 -4.390 1.00 82.75 135 LYS A N 1
ATOM 1062 C CA . LYS A 1 135 ? 22.525 0.173 -3.421 1.00 82.75 135 LYS A CA 1
ATOM 1063 C C . LYS A 1 135 ? 22.755 1.634 -3.045 1.00 82.75 135 LYS A C 1
ATOM 1065 O O . LYS A 1 135 ? 23.262 1.910 -1.965 1.00 82.75 135 LYS A O 1
ATOM 1070 N N . ASN A 1 136 ? 22.358 2.563 -3.910 1.00 84.44 136 ASN A N 1
ATOM 1071 C CA . ASN A 1 136 ? 22.409 3.996 -3.630 1.00 84.44 136 ASN A CA 1
ATOM 1072 C C . ASN A 1 136 ? 21.196 4.498 -2.824 1.00 84.44 136 ASN A C 1
ATOM 1074 O O . ASN A 1 136 ? 21.116 5.687 -2.521 1.00 84.44 136 ASN A O 1
ATOM 1078 N N . ASN A 1 137 ? 20.243 3.625 -2.479 1.00 81.69 137 ASN A N 1
ATOM 1079 C CA . ASN A 1 137 ? 19.118 3.969 -1.618 1.00 81.69 137 ASN A CA 1
ATOM 1080 C C . ASN A 1 137 ? 19.454 3.672 -0.147 1.00 81.69 137 ASN A C 1
ATOM 1082 O O . ASN A 1 137 ? 19.675 2.521 0.209 1.00 81.69 137 ASN A O 1
ATOM 1086 N N . GLU A 1 138 ? 19.420 4.693 0.714 1.00 81.19 138 GLU A N 1
ATOM 1087 C CA . GLU A 1 138 ? 19.814 4.592 2.134 1.00 81.19 138 GLU A CA 1
ATOM 1088 C C . GLU A 1 138 ? 19.031 3.547 2.945 1.00 81.19 138 GLU A C 1
ATOM 1090 O O . GLU A 1 138 ? 19.547 3.033 3.931 1.00 81.19 138 GLU A O 1
ATOM 1095 N N . VAL A 1 139 ? 17.800 3.218 2.543 1.00 79.44 139 VAL A N 1
ATOM 1096 C CA . VAL A 1 139 ? 16.956 2.238 3.245 1.00 79.44 139 VAL A CA 1
ATOM 1097 C C . VAL A 1 139 ? 17.202 0.821 2.727 1.00 79.44 139 VAL A C 1
ATOM 1099 O O . VAL A 1 139 ? 17.155 -0.131 3.497 1.00 79.44 139 VAL A O 1
ATOM 1102 N N . LEU A 1 140 ? 17.461 0.667 1.427 1.00 73.94 140 LEU A N 1
ATOM 1103 C CA . LEU A 1 140 ? 17.567 -0.642 0.773 1.00 73.94 140 LEU A CA 1
ATOM 1104 C C . LEU A 1 140 ? 19.015 -1.139 0.625 1.00 73.94 140 LEU A C 1
ATOM 1106 O O . LEU A 1 140 ? 19.221 -2.313 0.320 1.00 73.94 140 LEU A O 1
ATOM 1110 N N . ALA A 1 141 ? 20.016 -0.283 0.849 1.00 76.19 141 ALA A N 1
ATOM 1111 C CA . ALA A 1 141 ? 21.424 -0.579 0.576 1.00 76.19 141 ALA A CA 1
ATOM 1112 C C . ALA A 1 141 ? 21.961 -1.831 1.291 1.00 76.19 141 ALA A C 1
ATOM 1114 O O . ALA A 1 141 ? 22.748 -2.572 0.703 1.00 76.19 141 ALA A O 1
ATOM 1115 N N . GLU A 1 142 ? 21.534 -2.082 2.533 1.00 75.88 142 GLU A N 1
ATOM 1116 C CA . GLU A 1 142 ? 21.982 -3.234 3.331 1.00 75.88 142 GLU A CA 1
ATOM 1117 C C . GLU A 1 142 ? 21.228 -4.531 2.993 1.00 75.88 142 GLU A C 1
ATOM 1119 O O . GLU A 1 142 ? 21.720 -5.629 3.257 1.00 75.88 142 GLU A O 1
ATOM 1124 N N . GLU A 1 143 ? 20.041 -4.426 2.390 1.00 70.06 143 GLU A N 1
ATOM 1125 C CA . GLU A 1 143 ? 19.147 -5.564 2.160 1.00 70.06 143 GLU A CA 1
ATOM 1126 C C . GLU A 1 143 ? 19.192 -6.105 0.726 1.00 70.06 143 GLU A C 1
ATOM 1128 O O . GLU A 1 143 ? 18.700 -7.215 0.483 1.00 70.06 143 GLU A O 1
ATOM 1133 N N . VAL A 1 144 ? 19.758 -5.346 -0.217 1.00 69.69 144 VAL A N 1
ATOM 1134 C CA . VAL A 1 144 ? 19.762 -5.656 -1.652 1.00 69.69 144 VAL A CA 1
ATOM 1135 C C . VAL A 1 144 ? 20.981 -6.494 -2.045 1.00 69.69 144 VAL A C 1
ATOM 1137 O O . VAL A 1 144 ? 22.129 -6.070 -1.924 1.00 69.69 144 VAL A O 1
ATOM 1140 N N . ASP A 1 145 ? 20.705 -7.667 -2.616 1.00 65.00 145 ASP A N 1
ATOM 1141 C CA . ASP A 1 145 ? 21.675 -8.557 -3.262 1.00 65.00 145 ASP A CA 1
ATOM 1142 C C . ASP A 1 145 ? 21.128 -9.019 -4.629 1.00 65.00 145 ASP A C 1
ATOM 1144 O O . ASP A 1 145 ? 19.933 -8.861 -4.902 1.00 65.00 145 ASP A O 1
ATOM 1148 N N . TYR A 1 146 ? 21.972 -9.604 -5.486 1.00 58.00 146 TYR A N 1
ATOM 1149 C CA . TYR A 1 146 ? 21.656 -9.979 -6.873 1.00 58.00 146 TYR A CA 1
ATOM 1150 C C . TYR A 1 146 ? 20.362 -10.801 -7.011 1.00 58.00 146 TYR A C 1
ATOM 1152 O O . TYR A 1 146 ? 19.594 -10.580 -7.940 1.00 58.00 146 TYR A O 1
ATOM 1160 N N . SER A 1 147 ? 20.063 -11.686 -6.053 1.00 55.91 147 SER A N 1
ATOM 1161 C CA . SER A 1 147 ? 18.849 -12.521 -6.062 1.00 55.91 147 SER A CA 1
ATOM 1162 C C . SER A 1 147 ? 17.543 -11.760 -5.773 1.00 55.91 147 SER A C 1
ATOM 1164 O O . SER A 1 147 ? 16.467 -12.311 -6.001 1.00 55.91 147 SER A O 1
ATOM 1166 N N . LYS A 1 148 ? 17.599 -10.537 -5.228 1.00 57.09 148 LYS A N 1
ATOM 1167 C CA . LYS A 1 148 ? 16.410 -9.747 -4.842 1.00 57.09 148 LYS A CA 1
ATOM 1168 C C . LYS A 1 148 ? 16.053 -8.659 -5.856 1.00 57.09 148 LYS A C 1
ATOM 1170 O O . LYS A 1 148 ? 14.936 -8.140 -5.822 1.00 57.09 148 LYS A O 1
ATOM 1175 N N . CYS A 1 149 ? 16.967 -8.340 -6.770 1.00 51.97 149 CYS A N 1
ATOM 1176 C CA . CYS A 1 149 ? 16.744 -7.357 -7.830 1.00 51.97 149 CYS A CA 1
ATOM 1177 C C . CYS A 1 149 ? 15.594 -7.768 -8.770 1.00 51.97 149 CYS A C 1
ATOM 1179 O O . CYS A 1 149 ? 14.8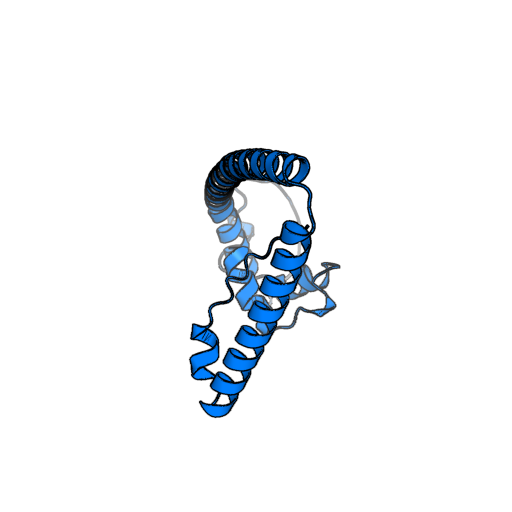05 -6.912 -9.168 1.00 51.97 149 CYS A O 1
ATOM 1181 N N . ASP A 1 150 ? 15.424 -9.069 -9.025 1.00 48.25 150 ASP A N 1
ATOM 1182 C CA . ASP A 1 150 ? 14.366 -9.604 -9.898 1.00 48.25 150 ASP A CA 1
ATOM 1183 C C . ASP A 1 150 ? 12.954 -9.497 -9.292 1.00 48.25 150 ASP A C 1
ATOM 1185 O O . ASP A 1 150 ? 11.962 -9.458 -10.016 1.00 48.25 150 ASP A O 1
ATOM 1189 N N . ILE A 1 151 ? 12.832 -9.416 -7.962 1.00 46.12 151 ILE A N 1
ATOM 1190 C CA . ILE A 1 151 ? 11.532 -9.307 -7.274 1.00 46.12 151 ILE A CA 1
ATOM 1191 C C . ILE A 1 151 ? 11.072 -7.845 -7.216 1.00 46.12 151 ILE A C 1
ATOM 1193 O O . ILE A 1 151 ? 9.895 -7.548 -7.419 1.00 46.12 151 ILE A O 1
ATOM 1197 N N . LEU A 1 152 ? 12.006 -6.908 -7.020 1.00 49.41 152 LEU A N 1
ATOM 1198 C CA . LEU A 1 152 ? 11.723 -5.465 -7.053 1.00 49.41 152 LEU A CA 1
ATOM 1199 C C . LEU A 1 152 ? 11.353 -4.969 -8.462 1.00 49.41 152 LEU A C 1
ATOM 1201 O O . LEU A 1 152 ? 10.705 -3.931 -8.616 1.00 49.41 152 LEU A O 1
ATOM 1205 N N . PHE A 1 153 ? 11.700 -5.753 -9.482 1.00 51.75 153 PHE A N 1
ATOM 1206 C CA . PHE A 1 153 ? 11.326 -5.548 -10.873 1.00 51.75 153 PHE A CA 1
ATOM 1207 C C . PHE A 1 153 ? 9.797 -5.525 -11.084 1.00 51.75 153 PHE A C 1
ATOM 1209 O O . PHE A 1 153 ? 9.299 -4.669 -11.810 1.00 51.75 153 PHE A O 1
ATOM 1216 N N . TYR A 1 154 ? 9.031 -6.367 -10.377 1.00 45.12 154 TYR A N 1
ATOM 1217 C CA . TYR A 1 154 ? 7.572 -6.506 -10.547 1.00 45.12 154 TYR A CA 1
ATOM 1218 C C . TYR A 1 154 ? 6.729 -5.334 -10.008 1.00 45.12 154 TYR A C 1
ATOM 1220 O O . TYR A 1 154 ? 5.535 -5.265 -10.291 1.00 45.12 154 TYR A O 1
ATOM 1228 N N . HIS A 1 155 ? 7.304 -4.431 -9.207 1.00 46.66 155 HIS A N 1
ATOM 1229 C CA . HIS A 1 155 ? 6.604 -3.237 -8.697 1.00 46.66 155 HIS A CA 1
ATOM 1230 C C . HIS A 1 155 ? 7.099 -1.921 -9.317 1.00 46.66 155 HIS A C 1
ATOM 1232 O O . HIS A 1 155 ? 6.432 -0.895 -9.182 1.00 46.66 155 HIS A O 1
ATOM 1238 N N . MET A 1 156 ? 8.240 -1.946 -10.015 1.00 47.88 156 MET A N 1
ATOM 1239 C CA . MET A 1 156 ? 8.811 -0.800 -10.737 1.00 47.88 156 MET A CA 1
ATOM 1240 C C . MET A 1 156 ? 8.715 -0.928 -12.267 1.00 47.88 156 MET A C 1
ATOM 1242 O O . MET A 1 156 ? 9.293 -0.094 -12.978 1.00 47.88 156 MET A O 1
ATOM 1246 N N . THR A 1 157 ? 8.010 -1.955 -12.756 1.00 45.28 157 THR A N 1
ATOM 1247 C CA . THR A 1 157 ? 7.602 -2.120 -14.155 1.00 45.28 157 THR A CA 1
ATOM 1248 C C . THR A 1 157 ? 6.101 -2.086 -14.316 1.00 45.28 157 THR A C 1
ATOM 1250 O O . THR A 1 157 ? 5.351 -2.559 -13.431 1.00 45.28 157 THR A O 1
#

pLDDT: mean 74.28, std 19.18, range [32.91, 97.88]

Organism: Rhizophora mucronata (NCBI:txid61149)